Protein AF-A0A3D4V6W6-F1 (afdb_monomer_lite)

Secondary structure (DSSP, 8-state):
-----------HHHHHHHHHHHGGGSSS---HHHHHHHHHHHHHSS--HHHHHHHIIIIIHHHHGGGGGS---S--S--HHHHHHHHHHHHHT--HHHHHHHHHHHHHHHHHHTHHHHHHHHHHHHHHHHHT-

Sequence (133 aa):
MDPRTPPLAIGQERVAVWHVLSEMYLDTEHDDHALGWMARELARSPYSVAELREIDLWEVAPVLWLNWYAVAGAWSGFDPDWLEAACRRRVERRSLGRRLAAFFGWRWFVQRANAEYWARLTPMIVALRGLER

InterPro domains:
  IPR055507 Domain of unknown function DUF7079 [PF23296] (13-122)

pLDDT: mean 84.25, std 15.51, range [37.81, 97.88]

Radius of gyration: 15.2 Å; chains: 1; bounding box: 36×39×39 Å

Foldseek 3Di:
DDDDDDQPPCDPLLLLLLQLLLVLLAPDDDDPVSLLVSLVSPLPRPDDLVVSLVLSLQQRCVQRVCSNVDPDPPDPGDDSVVSVVRSSVSSVPDDPVVCVVCPPVSSVVSCVSCVVSSVSSVVSSVVVNVVVD

Structure (mmCIF, N/CA/C/O backbone):
data_AF-A0A3D4V6W6-F1
#
_entry.id   AF-A0A3D4V6W6-F1
#
loop_
_atom_site.group_PDB
_atom_site.id
_atom_site.type_symbol
_atom_site.label_atom_id
_atom_site.label_alt_id
_atom_site.label_comp_id
_atom_site.label_asym_id
_atom_site.label_entity_id
_atom_site.label_seq_id
_atom_site.pdbx_PDB_ins_code
_atom_site.Cartn_x
_atom_site.Cartn_y
_atom_site.Cartn_z
_atom_site.occupancy
_atom_site.B_iso_or_equiv
_atom_site.auth_seq_id
_atom_site.auth_comp_id
_atom_site.auth_asym_id
_atom_site.auth_atom_id
_atom_site.pdbx_PDB_model_num
ATOM 1 N N . MET A 1 1 ? 1.473 -22.786 20.020 1.00 37.81 1 MET A N 1
ATOM 2 C CA . MET A 1 1 ? 0.817 -22.649 18.704 1.00 37.81 1 MET A CA 1
ATOM 3 C C . MET A 1 1 ? -0.662 -22.458 19.013 1.00 37.81 1 MET A C 1
ATOM 5 O O . MET A 1 1 ? -1.247 -23.382 19.554 1.00 37.81 1 MET A O 1
ATOM 9 N N . ASP A 1 2 ? -1.210 -21.250 18.872 1.00 40.19 2 ASP A N 1
ATOM 10 C CA . ASP A 1 2 ? -2.611 -20.957 19.230 1.00 40.19 2 ASP A CA 1
ATOM 11 C C . ASP A 1 2 ? -3.523 -21.231 18.015 1.00 40.19 2 ASP A C 1
ATOM 13 O O . ASP A 1 2 ? -3.267 -20.651 16.957 1.00 40.19 2 ASP A O 1
ATOM 17 N N . PRO A 1 3 ? -4.523 -22.132 18.107 1.00 51.78 3 PRO A N 1
ATOM 18 C CA . PRO A 1 3 ? -5.291 -22.593 16.955 1.00 51.78 3 PRO A CA 1
ATOM 19 C C . PRO A 1 3 ? -6.587 -21.811 16.663 1.00 51.78 3 PRO A C 1
ATOM 21 O O . PRO A 1 3 ? -7.427 -22.341 15.939 1.00 51.78 3 PRO A O 1
ATOM 24 N N . ARG A 1 4 ? -6.836 -20.608 17.212 1.00 43.66 4 ARG A N 1
ATOM 25 C CA . ARG A 1 4 ? -8.186 -19.995 17.106 1.00 43.66 4 ARG A CA 1
ATOM 26 C C . ARG A 1 4 ? -8.288 -18.514 16.735 1.00 43.66 4 ARG A C 1
ATOM 28 O O . ARG A 1 4 ? -9.296 -17.886 17.049 1.00 43.66 4 ARG A O 1
ATOM 35 N N . THR A 1 5 ? -7.355 -17.978 15.957 1.00 43.41 5 THR A N 1
ATOM 36 C CA . THR A 1 5 ? -7.686 -16.798 15.141 1.00 43.41 5 THR A CA 1
ATOM 37 C C . THR A 1 5 ? -8.213 -17.310 13.801 1.00 43.41 5 THR A C 1
ATOM 39 O O . THR A 1 5 ? -7.405 -17.834 13.029 1.00 43.41 5 THR A O 1
ATOM 42 N N . PRO A 1 6 ? -9.527 -17.237 13.498 1.00 41.28 6 PRO A N 1
ATOM 43 C CA . PRO A 1 6 ? -9.975 -17.488 12.132 1.00 41.28 6 PRO A CA 1
ATOM 44 C C . PRO A 1 6 ? -9.173 -16.564 11.204 1.00 41.28 6 PRO A C 1
ATOM 46 O O . PRO A 1 6 ? -8.877 -15.434 11.616 1.00 41.28 6 PRO A O 1
ATOM 49 N N . PRO A 1 7 ? -8.771 -17.008 9.997 1.00 51.00 7 PRO A N 1
ATOM 50 C CA . PRO A 1 7 ? -8.182 -16.087 9.038 1.00 51.00 7 PRO A CA 1
ATOM 51 C C . PRO A 1 7 ? -9.131 -14.896 8.946 1.00 51.00 7 PRO A C 1
ATOM 53 O O . PRO A 1 7 ? -10.331 -15.090 8.741 1.00 51.00 7 PRO A O 1
ATOM 56 N N . LEU A 1 8 ? -8.616 -13.691 9.225 1.00 55.16 8 LEU A N 1
ATOM 57 C CA . LEU A 1 8 ? -9.382 -12.454 9.089 1.00 55.16 8 LEU A CA 1
ATOM 58 C C . LEU A 1 8 ? -10.089 -12.554 7.743 1.00 55.16 8 LEU A C 1
ATOM 60 O O . LEU A 1 8 ? -9.402 -12.698 6.733 1.00 55.16 8 LEU A O 1
ATOM 64 N N . ALA A 1 9 ? -11.423 -12.586 7.735 1.00 61.62 9 ALA A N 1
ATOM 65 C CA . ALA A 1 9 ? -12.168 -12.667 6.492 1.00 61.62 9 ALA A CA 1
ATOM 66 C C . ALA A 1 9 ? -11.770 -11.441 5.663 1.00 61.62 9 ALA A C 1
ATOM 68 O O . ALA A 1 9 ? -12.148 -10.313 5.976 1.00 61.62 9 ALA A O 1
ATOM 69 N N . ILE A 1 10 ? -10.897 -11.650 4.679 1.00 76.56 10 ILE A N 1
ATOM 70 C CA . ILE A 1 10 ? -10.427 -10.596 3.788 1.00 76.56 10 ILE A CA 1
ATOM 71 C C . ILE A 1 10 ? -11.591 -10.307 2.848 1.00 76.56 10 ILE A C 1
ATOM 73 O O . ILE A 1 10 ? -11.869 -11.101 1.945 1.00 76.56 10 ILE A O 1
ATOM 77 N N . GLY A 1 11 ? -12.284 -9.202 3.116 1.00 86.12 11 GLY A N 1
ATOM 78 C CA . GLY A 1 11 ? -13.328 -8.666 2.251 1.00 86.12 11 GLY A CA 1
ATOM 79 C C . GLY A 1 11 ? -12.760 -8.105 0.947 1.00 86.12 11 GLY A C 1
ATOM 80 O O . GLY A 1 11 ? -11.558 -7.846 0.832 1.00 86.12 11 GLY A O 1
ATOM 81 N N . GLN A 1 12 ? -13.639 -7.899 -0.030 1.00 89.69 12 GLN A N 1
ATOM 82 C CA . GLN A 1 12 ? -13.291 -7.332 -1.338 1.00 89.69 12 GLN A CA 1
ATOM 83 C C . GLN A 1 12 ? -12.716 -5.911 -1.210 1.00 89.69 12 GLN A C 1
ATOM 85 O O . GLN A 1 12 ? -11.845 -5.514 -1.977 1.00 89.69 12 GLN A O 1
ATOM 90 N N . GLU A 1 13 ? -13.110 -5.173 -0.172 1.00 92.50 13 GLU A N 1
ATOM 91 C CA . GLU A 1 13 ? -12.596 -3.842 0.148 1.00 92.50 13 GLU A CA 1
ATOM 92 C C . GLU A 1 13 ? -11.101 -3.874 0.484 1.00 92.50 13 GLU A C 1
ATOM 94 O O . GLU A 1 13 ? -10.361 -2.944 0.166 1.00 92.50 13 GLU A O 1
ATOM 99 N N . ARG A 1 14 ? -10.631 -4.953 1.123 1.00 94.81 14 ARG A N 1
ATOM 100 C CA . ARG A 1 14 ? -9.216 -5.126 1.467 1.00 94.81 14 ARG A CA 1
ATOM 101 C C . ARG A 1 14 ? -8.378 -5.429 0.232 1.00 94.81 14 ARG A C 1
ATOM 103 O O . ARG A 1 14 ? -7.291 -4.877 0.102 1.00 94.81 14 ARG A O 1
ATOM 110 N N . VAL A 1 15 ? -8.908 -6.266 -0.661 1.00 95.00 15 VAL A N 1
ATOM 111 C CA . VAL A 1 15 ? -8.281 -6.599 -1.947 1.00 95.00 15 VAL A CA 1
ATOM 112 C C . VAL A 1 15 ? -8.157 -5.347 -2.814 1.00 95.00 15 VAL A C 1
ATOM 114 O O . VAL A 1 15 ? -7.063 -5.035 -3.275 1.00 95.00 15 VAL A O 1
ATOM 117 N N . ALA A 1 16 ? -9.230 -4.559 -2.937 1.00 95.38 16 ALA A N 1
ATOM 118 C CA . ALA A 1 16 ? -9.208 -3.291 -3.665 1.00 95.38 16 ALA A CA 1
ATOM 119 C C . ALA A 1 16 ? -8.129 -2.332 -3.132 1.00 95.38 16 ALA A C 1
ATOM 121 O O . ALA A 1 16 ? -7.376 -1.746 -3.908 1.00 95.38 16 ALA A O 1
ATOM 122 N N . VAL A 1 17 ? -7.988 -2.222 -1.806 1.00 97.62 17 VAL A N 1
ATOM 123 C CA . VAL A 1 17 ? -6.928 -1.407 -1.195 1.00 97.62 17 VAL A CA 1
ATOM 124 C C . VAL A 1 17 ? -5.531 -1.937 -1.518 1.00 97.62 17 VAL A C 1
ATOM 126 O O . VAL A 1 17 ? -4.639 -1.131 -1.766 1.00 97.62 17 VAL A O 1
ATOM 129 N N . TRP A 1 18 ? -5.315 -3.255 -1.549 1.00 97.38 18 TRP A N 1
ATOM 130 C CA . TRP A 1 18 ? -4.019 -3.808 -1.956 1.00 97.38 18 TRP A CA 1
ATOM 131 C C . TRP A 1 18 ? -3.659 -3.438 -3.391 1.00 97.38 18 TRP A C 1
ATOM 133 O O . TRP A 1 18 ? -2.525 -3.027 -3.620 1.00 97.38 18 TRP A O 1
ATOM 143 N N . HIS A 1 19 ? -4.610 -3.518 -4.327 1.00 95.69 19 HIS A N 1
ATOM 144 C CA . HIS A 1 19 ? -4.376 -3.095 -5.709 1.00 95.69 19 HIS A CA 1
ATOM 145 C C . HIS A 1 19 ? -3.997 -1.620 -5.785 1.00 95.69 19 HIS A C 1
ATOM 147 O O . HIS A 1 19 ? -2.950 -1.288 -6.330 1.00 95.69 19 HIS A O 1
ATOM 153 N N . VAL A 1 20 ? -4.782 -0.740 -5.166 1.00 96.44 20 VAL A N 1
ATOM 154 C CA . VAL A 1 20 ? -4.530 0.706 -5.243 1.00 96.44 20 VAL A CA 1
ATOM 155 C C . VAL A 1 20 ? -3.199 1.088 -4.593 1.00 96.44 20 VAL A C 1
ATOM 157 O O . VAL A 1 20 ? -2.475 1.923 -5.120 1.00 96.44 20 VAL A O 1
ATOM 160 N N . LEU A 1 21 ? -2.843 0.476 -3.461 1.00 97.06 21 LEU A N 1
ATOM 161 C CA . LEU A 1 21 ? -1.551 0.728 -2.814 1.00 97.06 21 LEU A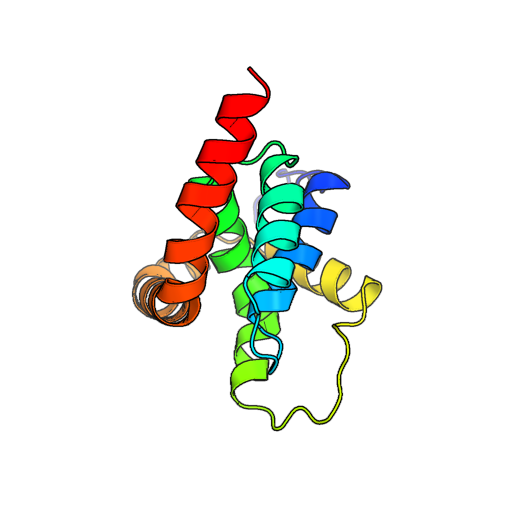 CA 1
ATOM 162 C C . LEU A 1 21 ? -0.375 0.129 -3.592 1.00 97.06 21 LEU A C 1
ATOM 164 O O . LEU A 1 21 ? 0.737 0.637 -3.476 1.00 97.06 21 LEU A O 1
ATOM 168 N N . SER A 1 22 ? -0.592 -0.929 -4.380 1.00 95.12 22 SER A N 1
ATOM 169 C CA . SER A 1 22 ? 0.474 -1.539 -5.180 1.00 95.12 22 SER A CA 1
ATOM 170 C C . SER A 1 22 ? 1.037 -0.590 -6.235 1.00 95.12 22 SER A C 1
ATOM 172 O O . SER A 1 22 ? 2.230 -0.647 -6.513 1.00 95.12 22 SER A O 1
ATOM 174 N N . GLU A 1 23 ? 0.230 0.353 -6.721 1.00 93.00 23 GLU A N 1
ATOM 175 C CA . GLU A 1 23 ? 0.647 1.385 -7.675 1.00 93.00 23 GLU A CA 1
ATOM 176 C C . GLU A 1 23 ? 1.849 2.197 -7.167 1.00 93.00 23 GLU A C 1
ATOM 178 O O . GLU A 1 23 ? 2.768 2.490 -7.924 1.00 93.00 23 GLU A O 1
ATOM 183 N N . MET A 1 24 ? 1.948 2.440 -5.853 1.00 92.75 24 MET A N 1
ATOM 184 C CA . MET A 1 24 ? 3.084 3.150 -5.233 1.00 92.75 24 MET A CA 1
ATOM 185 C C . MET A 1 24 ? 4.437 2.432 -5.408 1.00 92.75 24 MET A C 1
ATOM 187 O O . MET A 1 24 ? 5.492 3.001 -5.115 1.00 92.75 24 MET A O 1
ATOM 191 N N . TYR A 1 25 ? 4.415 1.174 -5.849 1.00 91.38 25 TYR A N 1
ATOM 192 C CA . TYR A 1 25 ? 5.583 0.324 -6.048 1.00 91.38 25 TYR A CA 1
ATOM 193 C C . TYR A 1 25 ? 5.921 0.082 -7.516 1.00 91.38 25 TYR A C 1
ATOM 195 O O . TYR A 1 25 ? 6.917 -0.591 -7.785 1.00 91.38 25 TYR A O 1
ATOM 203 N N . LEU A 1 26 ? 5.126 0.595 -8.456 1.00 86.19 26 LEU A N 1
ATOM 204 C CA . LEU A 1 26 ? 5.466 0.576 -9.875 1.00 86.19 26 LEU A CA 1
ATOM 205 C C . LEU A 1 26 ? 6.534 1.634 -10.175 1.00 86.19 26 LEU A C 1
ATOM 207 O O . LEU A 1 26 ? 6.565 2.696 -9.554 1.00 86.19 26 LEU A O 1
ATOM 211 N N . ASP A 1 27 ? 7.406 1.345 -11.142 1.00 70.75 27 ASP A N 1
ATOM 212 C CA . ASP A 1 27 ? 8.410 2.293 -11.652 1.00 70.75 27 ASP A CA 1
ATOM 213 C C . ASP A 1 27 ? 7.755 3.282 -12.635 1.00 70.75 27 ASP A C 1
ATOM 215 O O . ASP A 1 27 ? 8.106 3.381 -13.809 1.00 70.75 27 ASP A O 1
ATOM 219 N N . THR A 1 28 ? 6.697 3.944 -12.165 1.00 73.50 28 THR A N 1
ATOM 220 C CA . THR A 1 28 ? 5.893 4.899 -12.928 1.00 73.50 28 THR A CA 1
ATOM 221 C C . THR A 1 28 ? 5.672 6.154 -12.100 1.00 73.50 28 THR A C 1
ATOM 223 O O . THR A 1 28 ? 5.183 6.098 -10.967 1.00 73.50 28 THR A O 1
ATOM 226 N N . GLU A 1 29 ? 6.012 7.307 -12.671 1.00 76.81 29 GLU A N 1
ATOM 227 C CA . GLU A 1 29 ? 5.692 8.594 -12.064 1.00 76.81 29 GLU A CA 1
ATOM 228 C C . GLU A 1 29 ? 4.173 8.812 -12.101 1.00 76.81 29 GLU A C 1
ATOM 230 O O . GLU A 1 29 ? 3.547 8.742 -13.159 1.00 76.81 29 GLU A O 1
ATOM 235 N N . HIS A 1 30 ? 3.576 9.053 -10.933 1.00 82.69 30 HIS A N 1
ATOM 236 C CA . HIS A 1 30 ? 2.145 9.314 -10.817 1.00 82.69 30 HIS A CA 1
ATOM 237 C C . HIS A 1 30 ? 1.877 10.813 -10.932 1.00 82.69 30 HIS A C 1
ATOM 239 O O . HIS A 1 30 ? 2.296 11.607 -10.082 1.00 82.69 30 HIS A O 1
ATOM 245 N N . ASP A 1 31 ? 1.124 11.192 -11.961 1.00 87.12 31 ASP A N 1
ATOM 246 C CA . ASP A 1 31 ? 0.593 12.542 -12.090 1.00 87.12 31 ASP A CA 1
ATOM 247 C C . ASP A 1 31 ? -0.561 12.804 -11.096 1.00 87.12 31 ASP A C 1
ATOM 249 O O . ASP A 1 31 ? -1.013 11.931 -10.343 1.00 87.12 31 ASP A O 1
ATOM 253 N N . ASP A 1 32 ? -1.051 14.046 -11.073 1.00 89.19 32 ASP A N 1
ATOM 254 C CA . ASP A 1 32 ? -2.167 14.443 -10.205 1.00 89.19 32 ASP A CA 1
ATOM 255 C C . ASP A 1 32 ? -3.461 13.667 -10.503 1.00 89.19 32 ASP A C 1
ATOM 257 O O . ASP A 1 32 ? -4.279 13.451 -9.603 1.00 89.19 32 ASP A O 1
ATOM 261 N N . HIS A 1 33 ? -3.658 13.222 -11.748 1.00 88.88 33 HIS A N 1
ATOM 262 C CA . HIS A 1 33 ? -4.837 12.456 -12.134 1.00 88.88 33 HIS A CA 1
ATOM 263 C C . HIS A 1 33 ? -4.795 11.042 -11.540 1.00 88.88 33 HIS A C 1
ATOM 265 O O . HIS A 1 33 ? -5.782 10.596 -10.943 1.00 88.88 33 HIS A O 1
ATOM 271 N N . ALA A 1 34 ? -3.652 10.363 -11.639 1.00 91.31 34 ALA A N 1
ATOM 272 C CA . ALA A 1 34 ? -3.435 9.047 -11.056 1.00 91.31 34 ALA A CA 1
ATOM 273 C C . ALA A 1 34 ? -3.602 9.090 -9.530 1.00 91.31 34 ALA A C 1
ATOM 275 O O . ALA A 1 34 ? -4.372 8.310 -8.966 1.00 91.31 34 ALA A O 1
ATOM 276 N N . LEU A 1 35 ? -3.005 10.080 -8.861 1.00 94.81 35 LEU A N 1
ATOM 277 C CA . LEU A 1 35 ? -3.173 10.269 -7.416 1.00 94.81 35 LEU A CA 1
ATOM 278 C C . LEU A 1 35 ? -4.615 10.601 -7.023 1.00 94.81 35 LEU A C 1
ATOM 280 O O . LEU A 1 35 ? -5.096 10.135 -5.989 1.00 94.81 35 LEU A O 1
ATOM 284 N N . GLY A 1 36 ? -5.337 11.360 -7.850 1.00 96.31 36 GLY A N 1
ATOM 285 C CA . GLY A 1 36 ? -6.760 11.633 -7.656 1.00 96.31 36 GLY A CA 1
ATOM 286 C C . GLY A 1 36 ? -7.640 10.393 -7.800 1.00 96.31 36 GLY A C 1
ATOM 287 O O . GLY A 1 36 ? -8.627 10.244 -7.077 1.00 96.31 36 GLY A O 1
ATOM 288 N N . TRP A 1 37 ? -7.305 9.476 -8.706 1.00 95.25 37 TRP A N 1
ATOM 289 C CA . TRP A 1 37 ? -7.952 8.167 -8.774 1.00 95.25 37 TRP A CA 1
ATOM 290 C C . TRP A 1 37 ? -7.634 7.319 -7.536 1.00 95.25 37 TRP A C 1
ATOM 292 O O . TRP A 1 37 ? -8.569 6.893 -6.858 1.00 95.25 37 TRP A O 1
ATOM 302 N N . MET A 1 38 ? -6.357 7.180 -7.165 1.00 97.00 38 MET A N 1
ATOM 303 C CA . MET A 1 38 ? -5.949 6.426 -5.973 1.00 97.00 38 MET A CA 1
ATOM 304 C C . MET A 1 38 ? -6.653 6.941 -4.713 1.00 97.00 38 MET A C 1
ATOM 306 O O . MET A 1 38 ? -7.229 6.166 -3.953 1.00 97.00 38 MET A O 1
ATOM 310 N N . ALA A 1 39 ? -6.670 8.261 -4.501 1.00 97.62 39 ALA A N 1
ATOM 311 C CA . ALA A 1 39 ? -7.321 8.872 -3.347 1.00 97.62 39 ALA A CA 1
ATOM 312 C C . ALA A 1 39 ? -8.828 8.577 -3.295 1.00 97.62 39 ALA A C 1
ATOM 314 O O . ALA A 1 39 ? -9.353 8.345 -2.207 1.00 97.62 39 ALA A O 1
ATOM 315 N N . ARG A 1 40 ? -9.519 8.546 -4.445 1.00 96.81 40 ARG A N 1
ATOM 316 C CA . ARG A 1 40 ? -10.944 8.180 -4.528 1.00 96.81 40 ARG A CA 1
ATOM 317 C C . ARG A 1 40 ? -11.187 6.727 -4.154 1.00 96.81 40 ARG A C 1
ATOM 319 O O . ARG A 1 40 ? -12.065 6.466 -3.335 1.00 96.81 40 ARG A O 1
ATOM 326 N N . GLU A 1 41 ? -10.409 5.797 -4.696 1.00 96.44 41 GLU A N 1
ATOM 327 C CA . GLU A 1 41 ? -10.578 4.379 -4.360 1.00 96.44 41 GLU A CA 1
ATOM 328 C C . GLU A 1 41 ? -10.251 4.104 -2.885 1.00 96.44 41 GLU A C 1
ATOM 330 O O . GLU A 1 41 ? -11.005 3.424 -2.186 1.00 96.44 41 GLU A O 1
ATOM 335 N N . LEU A 1 42 ? -9.187 4.719 -2.358 1.00 97.12 42 LEU A N 1
ATOM 336 C CA . LEU A 1 42 ? -8.844 4.623 -0.939 1.00 97.12 42 LEU A CA 1
ATOM 337 C C . LEU A 1 42 ? -9.915 5.257 -0.041 1.00 97.12 42 LEU A C 1
ATOM 339 O O . LEU A 1 42 ? -10.228 4.702 1.015 1.00 97.12 42 LEU A O 1
ATOM 343 N N . ALA A 1 43 ? -10.506 6.385 -0.448 1.00 96.88 43 ALA A N 1
ATOM 344 C CA . ALA A 1 43 ? -11.548 7.072 0.311 1.00 96.88 43 ALA A CA 1
ATOM 345 C C . ALA A 1 43 ? -12.821 6.230 0.474 1.00 96.88 43 ALA A C 1
ATOM 347 O O . ALA A 1 43 ? -13.374 6.231 1.576 1.00 96.88 43 ALA A O 1
ATOM 348 N N . ARG A 1 44 ? -13.216 5.471 -0.560 1.00 94.69 44 ARG A N 1
ATOM 349 C CA . ARG A 1 44 ? -14.378 4.558 -0.543 1.00 94.69 44 ARG A CA 1
ATOM 350 C C . ARG A 1 44 ? -14.212 3.362 0.388 1.00 94.69 44 ARG A C 1
ATOM 352 O O . ARG A 1 44 ? -15.202 2.766 0.804 1.00 94.69 44 ARG A O 1
ATOM 359 N N . SER A 1 45 ? -12.974 2.984 0.698 1.00 94.19 45 SER A N 1
ATOM 360 C CA . SER A 1 45 ? -12.715 1.881 1.620 1.00 94.19 45 SER A CA 1
ATOM 361 C C . SER A 1 45 ? -13.158 2.233 3.053 1.00 94.19 45 SER A C 1
ATOM 363 O O . SER A 1 45 ? -13.080 3.400 3.453 1.00 94.19 45 SER A O 1
ATOM 365 N N . PRO A 1 46 ? -13.546 1.240 3.876 1.00 94.19 46 PRO A N 1
ATOM 366 C CA . PRO A 1 46 ? -13.952 1.473 5.263 1.00 94.19 46 PRO A CA 1
ATOM 367 C C . PRO A 1 46 ? -12.773 1.805 6.197 1.00 94.19 46 PRO A C 1
ATOM 369 O O . PRO A 1 46 ? -12.977 2.036 7.386 1.00 94.19 46 PRO A O 1
ATOM 372 N N . TYR A 1 47 ? -11.535 1.812 5.692 1.00 95.38 47 TYR A N 1
ATOM 373 C CA . TYR A 1 47 ? -10.331 1.963 6.503 1.00 95.38 47 TYR A CA 1
ATOM 374 C C . TYR A 1 47 ? -9.961 3.430 6.716 1.00 95.38 47 TYR A C 1
ATOM 376 O O . TYR A 1 47 ? -9.872 4.228 5.779 1.00 95.38 47 TYR A O 1
ATOM 384 N N . SER A 1 48 ? -9.656 3.801 7.953 1.00 95.50 48 SER A N 1
ATOM 385 C CA . SER A 1 48 ? -9.035 5.087 8.268 1.00 95.50 48 SER A CA 1
ATOM 386 C C . SER A 1 48 ? -7.693 5.255 7.541 1.00 95.50 48 SER A C 1
ATOM 388 O O . SER A 1 48 ? -7.038 4.283 7.174 1.00 95.50 48 SER A O 1
ATOM 390 N N . VAL A 1 49 ? -7.226 6.497 7.366 1.00 96.81 49 VAL A N 1
ATOM 391 C CA . VAL A 1 49 ? -5.902 6.754 6.757 1.00 96.81 49 VAL A CA 1
ATOM 392 C C . VAL A 1 49 ? -4.781 6.051 7.536 1.00 96.81 49 VAL A C 1
ATOM 394 O O . VAL A 1 49 ? -3.821 5.566 6.943 1.00 96.81 49 VAL A O 1
ATOM 397 N N . ALA A 1 50 ? -4.912 5.954 8.862 1.00 95.12 50 ALA A N 1
ATOM 398 C CA . ALA A 1 50 ? -3.967 5.220 9.697 1.00 95.12 50 ALA A CA 1
ATOM 399 C C . ALA A 1 50 ? -3.972 3.714 9.383 1.00 95.12 50 ALA A C 1
ATOM 401 O O . ALA A 1 50 ? -2.907 3.116 9.258 1.00 95.12 50 ALA A O 1
ATOM 402 N N . GLU A 1 51 ? -5.148 3.110 9.199 1.00 95.62 51 GLU A N 1
ATOM 403 C CA . GLU A 1 51 ? -5.264 1.704 8.800 1.00 95.62 51 GLU A CA 1
ATOM 404 C C . GLU A 1 51 ? -4.742 1.462 7.385 1.00 95.62 51 GLU A C 1
ATOM 406 O O . GLU A 1 51 ? -4.040 0.480 7.180 1.00 95.62 51 GLU A O 1
ATOM 411 N N . LEU A 1 52 ? -5.000 2.365 6.434 1.00 97.38 52 LEU A N 1
ATOM 412 C CA . LEU A 1 52 ? -4.448 2.277 5.078 1.00 97.38 52 LEU A CA 1
ATOM 413 C C . LEU A 1 52 ? -2.911 2.263 5.091 1.00 97.38 52 LEU A C 1
ATOM 415 O O . LEU A 1 52 ? -2.297 1.439 4.418 1.00 97.38 52 LEU A O 1
ATOM 419 N N . ARG A 1 53 ? -2.286 3.101 5.926 1.00 95.88 53 ARG A N 1
ATOM 420 C CA . ARG A 1 53 ? -0.828 3.087 6.135 1.00 95.88 53 ARG A CA 1
ATOM 421 C C . ARG A 1 53 ? -0.334 1.793 6.786 1.00 95.88 53 ARG A C 1
ATOM 423 O O . ARG A 1 53 ? 0.744 1.317 6.453 1.00 95.88 53 ARG A O 1
ATOM 430 N N . GLU A 1 54 ? -1.094 1.203 7.708 1.00 93.31 54 GLU A N 1
ATOM 431 C CA . GLU A 1 54 ? -0.740 -0.101 8.288 1.00 93.31 54 GLU A CA 1
ATOM 432 C C . GLU A 1 54 ? -0.922 -1.255 7.287 1.00 93.31 54 GLU A C 1
ATOM 434 O O . GLU A 1 54 ? -0.162 -2.225 7.336 1.00 93.31 54 GLU A O 1
ATOM 439 N N . ILE A 1 55 ? -1.896 -1.160 6.378 1.00 94.62 55 ILE A N 1
ATOM 440 C CA . ILE A 1 55 ? -2.077 -2.107 5.270 1.00 94.62 55 ILE A CA 1
ATOM 441 C C . ILE A 1 55 ? -0.873 -2.040 4.337 1.00 94.62 55 ILE A C 1
ATOM 443 O O . ILE A 1 55 ? -0.244 -3.069 4.090 1.00 94.62 55 ILE A O 1
ATOM 447 N N . ASP A 1 56 ? -0.512 -0.836 3.896 1.00 96.00 56 ASP A N 1
ATOM 448 C CA . ASP A 1 56 ? 0.685 -0.590 3.093 1.00 96.00 56 ASP A CA 1
ATOM 449 C C . ASP A 1 56 ? 1.919 -1.208 3.763 1.00 96.00 56 ASP A C 1
ATOM 451 O O . ASP A 1 56 ? 2.536 -2.140 3.247 1.00 96.00 56 ASP A O 1
ATOM 455 N N . LEU A 1 57 ? 2.189 -0.799 5.004 1.00 93.12 57 LEU A N 1
ATOM 456 C CA . LEU A 1 57 ? 3.377 -1.186 5.757 1.00 93.12 57 LEU A CA 1
ATOM 457 C C . LEU A 1 57 ? 3.551 -2.700 5.944 1.00 93.12 57 LEU A C 1
ATOM 459 O O . LEU A 1 57 ? 4.682 -3.198 5.926 1.00 93.12 57 LEU A O 1
ATOM 463 N N . TRP A 1 58 ? 2.468 -3.438 6.193 1.00 91.44 58 TRP A N 1
ATOM 464 C CA . TRP A 1 58 ? 2.561 -4.838 6.624 1.00 91.44 58 TRP A CA 1
ATOM 465 C C . TRP A 1 58 ? 2.094 -5.855 5.592 1.00 91.44 58 TRP A C 1
ATOM 467 O O . TRP A 1 58 ? 2.419 -7.037 5.733 1.00 91.44 58 TRP A O 1
ATOM 477 N N . GLU A 1 59 ? 1.346 -5.429 4.582 1.00 93.31 59 GLU A N 1
ATOM 478 C CA . GLU A 1 59 ? 0.676 -6.341 3.654 1.00 93.31 59 GLU A CA 1
ATOM 479 C C . GLU A 1 59 ? 1.156 -6.130 2.223 1.00 93.31 59 GLU A C 1
ATOM 481 O O . GLU A 1 59 ? 1.424 -7.122 1.548 1.00 93.31 59 GLU A O 1
ATOM 486 N N . VAL A 1 60 ? 1.349 -4.878 1.801 1.00 95.44 60 VAL A N 1
ATOM 487 C CA . VAL A 1 60 ? 1.737 -4.524 0.425 1.00 95.44 60 VAL A CA 1
ATOM 488 C C . VAL A 1 60 ? 3.248 -4.314 0.314 1.00 95.44 60 VAL A C 1
ATOM 490 O O . VAL A 1 60 ? 3.924 -5.048 -0.408 1.00 95.44 60 VAL A O 1
ATOM 493 N N . ALA A 1 61 ? 3.819 -3.413 1.118 1.00 93.50 61 ALA A N 1
ATOM 494 C CA . ALA A 1 61 ? 5.243 -3.085 1.108 1.00 93.50 61 ALA A CA 1
ATOM 495 C C . ALA A 1 61 ? 6.157 -4.316 1.197 1.00 93.50 61 ALA A C 1
ATOM 497 O O . ALA A 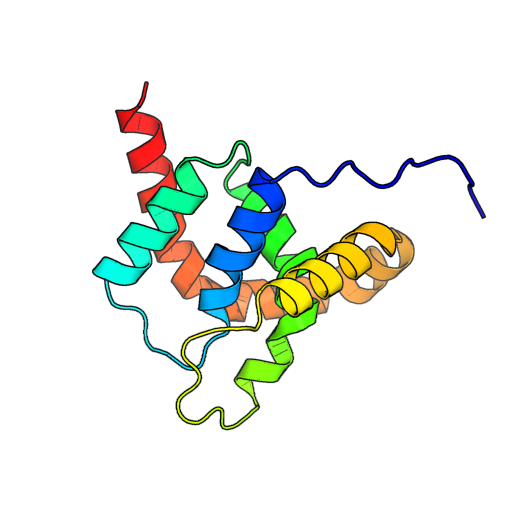1 61 ? 7.081 -4.434 0.393 1.00 93.50 61 ALA A O 1
ATOM 498 N N . PRO A 1 62 ? 5.923 -5.299 2.093 1.00 91.62 62 PRO A N 1
ATOM 499 C CA . PRO A 1 62 ? 6.804 -6.459 2.185 1.00 91.62 62 PRO A CA 1
ATOM 500 C C . PRO A 1 62 ? 6.732 -7.373 0.955 1.00 91.62 62 PRO A C 1
ATOM 502 O O . PRO A 1 62 ? 7.589 -8.244 0.800 1.00 91.62 62 PRO A O 1
ATOM 505 N N . VAL A 1 63 ? 5.684 -7.260 0.137 1.00 92.38 63 VAL A N 1
ATOM 506 C CA . VAL A 1 63 ? 5.532 -8.001 -1.121 1.00 92.38 63 VAL A CA 1
ATOM 507 C C . VAL A 1 63 ? 6.267 -7.284 -2.254 1.00 92.38 63 VAL A C 1
ATOM 509 O O . VAL A 1 63 ? 6.905 -7.960 -3.055 1.00 92.38 63 VAL A O 1
ATOM 512 N N . LEU A 1 64 ? 6.233 -5.948 -2.280 1.00 92.44 64 LEU A N 1
ATOM 513 C CA . LEU A 1 64 ? 6.592 -5.162 -3.465 1.00 92.44 64 LEU A CA 1
ATOM 514 C C . LEU A 1 64 ? 7.843 -4.284 -3.332 1.00 92.44 64 LEU A C 1
ATOM 516 O O . LEU A 1 64 ? 8.337 -3.808 -4.344 1.00 92.44 64 LEU A O 1
ATOM 520 N N . TRP A 1 65 ? 8.415 -4.090 -2.138 1.00 87.75 65 TRP A N 1
ATOM 521 C CA . TRP A 1 65 ? 9.556 -3.172 -1.940 1.00 87.75 65 TRP A CA 1
ATOM 522 C C . TRP A 1 65 ? 10.796 -3.495 -2.790 1.00 87.75 65 TRP A C 1
ATOM 524 O O . TRP A 1 65 ? 11.580 -2.603 -3.096 1.00 87.75 65 TRP A O 1
ATOM 534 N N . LEU A 1 66 ? 10.989 -4.765 -3.167 1.00 83.06 66 LEU A N 1
ATOM 535 C CA . LEU A 1 66 ? 12.085 -5.168 -4.054 1.00 83.06 66 LEU A CA 1
ATOM 536 C C . LEU A 1 66 ? 11.907 -4.636 -5.479 1.00 83.06 66 LEU A C 1
ATOM 538 O O . LEU A 1 66 ? 12.899 -4.511 -6.193 1.00 83.06 66 LEU A O 1
ATOM 542 N N . ASN A 1 67 ? 10.677 -4.300 -5.879 1.00 81.25 67 ASN A N 1
ATOM 543 C CA . ASN A 1 67 ? 10.390 -3.766 -7.204 1.00 81.25 67 ASN A CA 1
ATOM 544 C C . ASN A 1 67 ? 11.073 -2.413 -7.439 1.00 81.25 67 ASN A C 1
ATOM 546 O O . ASN A 1 67 ? 11.503 -2.153 -8.551 1.00 81.25 67 ASN A O 1
ATOM 550 N N . TRP A 1 68 ? 11.303 -1.615 -6.389 1.00 75.50 68 TRP A N 1
ATOM 551 C CA . TRP A 1 68 ? 12.075 -0.366 -6.484 1.00 75.50 68 TRP A CA 1
ATOM 552 C C . TRP A 1 68 ? 13.521 -0.552 -6.963 1.00 75.50 68 TRP A C 1
ATOM 554 O O . TRP A 1 68 ? 14.159 0.409 -7.380 1.00 75.50 68 TRP A O 1
ATOM 564 N N . TYR A 1 69 ? 14.065 -1.767 -6.863 1.00 71.06 69 TYR A N 1
ATOM 565 C CA . TYR A 1 69 ? 15.440 -2.087 -7.253 1.00 71.06 69 TYR A CA 1
ATOM 566 C C . TYR A 1 69 ? 15.518 -2.950 -8.515 1.00 71.06 69 TYR A C 1
ATOM 568 O O . TYR A 1 69 ? 16.615 -3.238 -8.996 1.00 71.06 69 TYR A O 1
ATOM 576 N N . ALA A 1 70 ? 14.375 -3.391 -9.040 1.00 66.88 70 ALA A N 1
ATOM 577 C CA . ALA A 1 70 ? 14.305 -4.095 -10.305 1.00 66.88 70 ALA A CA 1
ATOM 578 C C . ALA A 1 70 ? 14.169 -3.064 -11.431 1.00 66.88 70 ALA A C 1
ATOM 580 O O . ALA A 1 70 ? 13.335 -2.170 -11.355 1.00 66.88 70 ALA A O 1
ATOM 581 N N . VAL A 1 71 ? 14.966 -3.197 -12.495 1.00 56.53 71 VAL A N 1
ATOM 582 C CA . VAL A 1 71 ? 14.747 -2.424 -13.726 1.00 56.53 71 VAL A CA 1
ATOM 583 C C . VAL A 1 71 ? 13.488 -2.984 -14.389 1.00 56.53 71 VAL A C 1
ATOM 585 O O . VAL A 1 71 ? 13.546 -3.979 -15.115 1.00 56.53 71 VAL A O 1
ATOM 588 N N . ALA A 1 72 ? 12.336 -2.402 -14.071 1.00 55.12 72 ALA A N 1
ATOM 589 C CA . ALA A 1 72 ? 11.041 -2.861 -14.545 1.00 55.12 72 ALA A CA 1
ATOM 590 C C . ALA A 1 72 ? 10.670 -2.124 -15.840 1.00 55.12 72 ALA A C 1
ATOM 592 O O . ALA A 1 72 ? 10.046 -1.071 -15.831 1.00 55.12 72 ALA A O 1
ATOM 593 N N . GLY A 1 73 ? 11.051 -2.682 -16.990 1.00 54.66 73 GLY A N 1
ATOM 594 C CA . GLY A 1 73 ? 10.582 -2.174 -18.282 1.00 54.66 73 GLY A CA 1
ATOM 595 C C . GLY A 1 73 ? 9.090 -2.459 -18.507 1.00 54.66 73 GLY A C 1
ATOM 596 O O . GLY A 1 73 ? 8.682 -3.608 -18.413 1.00 54.66 73 GLY A O 1
ATOM 597 N N . ALA A 1 74 ? 8.303 -1.432 -18.847 1.00 52.97 74 ALA A N 1
ATOM 598 C CA . ALA A 1 74 ? 6.942 -1.496 -19.413 1.00 52.97 74 ALA A CA 1
ATOM 599 C C . ALA A 1 74 ? 5.894 -2.387 -18.699 1.00 52.97 74 ALA A C 1
ATOM 601 O O . ALA A 1 74 ? 4.984 -2.900 -19.351 1.00 52.97 74 ALA A O 1
ATOM 602 N N . TRP A 1 75 ? 5.974 -2.569 -17.378 1.00 63.94 75 TRP A N 1
ATOM 603 C CA . TRP A 1 75 ? 4.888 -3.218 -16.634 1.00 63.94 75 TRP A CA 1
ATOM 604 C C . TRP A 1 75 ? 3.758 -2.213 -16.410 1.00 63.94 75 TRP A C 1
ATOM 606 O O . TRP A 1 75 ? 3.976 -1.156 -15.829 1.00 63.94 75 TRP A O 1
ATOM 616 N N . SER A 1 76 ? 2.546 -2.549 -16.848 1.00 68.00 76 SER A N 1
ATOM 617 C CA . SER A 1 76 ? 1.340 -1.741 -16.623 1.00 68.00 76 SER A CA 1
ATOM 618 C C . SER A 1 76 ? 0.640 -2.047 -15.291 1.00 68.00 76 SER A C 1
ATOM 620 O O . SER A 1 76 ? -0.495 -1.625 -15.100 1.00 68.00 76 SER A O 1
ATOM 622 N N . GLY A 1 77 ? 1.257 -2.855 -14.421 1.00 80.75 77 GLY A N 1
ATOM 623 C CA . GLY A 1 77 ? 0.691 -3.286 -13.142 1.00 80.75 77 GLY A CA 1
ATOM 624 C C . GLY A 1 77 ? 1.231 -4.636 -12.662 1.00 80.75 77 GLY A C 1
ATOM 625 O O . GLY A 1 77 ? 2.057 -5.268 -13.325 1.00 80.75 77 GLY A O 1
ATOM 626 N N . PHE A 1 78 ? 0.737 -5.086 -11.508 1.00 87.88 78 PHE A N 1
ATOM 627 C CA . PHE A 1 78 ? 0.988 -6.427 -10.970 1.00 87.88 78 PHE A CA 1
ATOM 628 C C . PHE A 1 78 ? -0.125 -7.398 -11.375 1.00 87.88 78 PHE A C 1
ATOM 630 O O . PHE A 1 78 ? -1.284 -7.001 -11.495 1.00 87.88 78 PHE A O 1
ATOM 637 N N . ASP A 1 79 ? 0.212 -8.682 -11.531 1.00 90.69 79 ASP A N 1
ATOM 638 C CA . ASP A 1 79 ? -0.798 -9.729 -11.703 1.00 90.69 79 ASP A CA 1
ATOM 639 C C . ASP A 1 79 ? -1.734 -9.753 -10.477 1.00 90.69 79 ASP A C 1
ATOM 641 O O . ASP A 1 79 ? -1.248 -9.869 -9.341 1.00 90.69 79 ASP A O 1
ATOM 645 N N . PRO A 1 80 ? -3.056 -9.590 -10.673 1.00 90.06 80 PRO A N 1
ATOM 646 C CA . PRO A 1 80 ? -3.959 -9.327 -9.568 1.00 90.06 80 PRO A CA 1
ATOM 647 C C . PRO A 1 80 ? -4.130 -10.535 -8.642 1.00 90.06 80 PRO A C 1
ATOM 649 O O . PRO A 1 80 ? -4.092 -10.376 -7.420 1.00 90.06 80 PRO A O 1
ATOM 652 N N . ASP A 1 81 ? -4.225 -11.737 -9.212 1.00 91.56 81 ASP A N 1
ATOM 653 C CA . ASP A 1 81 ? -4.373 -12.983 -8.458 1.00 91.56 81 ASP A CA 1
ATOM 654 C C . ASP A 1 81 ? -3.113 -13.273 -7.629 1.00 91.56 81 ASP A C 1
ATOM 656 O O . ASP A 1 81 ? -3.180 -13.669 -6.457 1.00 91.56 81 ASP A O 1
ATOM 660 N N . TRP A 1 82 ? -1.935 -13.032 -8.210 1.00 94.06 82 TRP A N 1
ATOM 661 C CA . TRP A 1 82 ? -0.659 -13.148 -7.517 1.00 94.06 82 TRP A CA 1
ATOM 662 C C . TRP A 1 82 ? -0.537 -12.149 -6.366 1.00 94.06 82 TRP A C 1
ATOM 664 O O . TRP A 1 82 ? -0.136 -12.550 -5.264 1.00 94.06 82 TRP A O 1
ATOM 674 N N . LEU A 1 83 ? -0.869 -10.874 -6.603 1.00 94.62 83 LEU A N 1
ATOM 675 C CA . LEU A 1 83 ? -0.782 -9.818 -5.594 1.00 94.62 83 LEU A CA 1
ATOM 676 C C . LEU A 1 83 ? -1.694 -10.150 -4.415 1.00 94.62 83 LEU A C 1
ATOM 678 O O . LEU A 1 83 ? -1.245 -10.158 -3.266 1.00 94.62 83 LEU A O 1
ATOM 682 N N . GLU A 1 84 ? -2.947 -10.503 -4.701 1.00 94.44 84 GLU A N 1
ATOM 683 C CA . GLU A 1 84 ? -3.917 -10.888 -3.686 1.00 94.44 84 GLU A CA 1
ATOM 684 C C . GLU A 1 84 ? -3.410 -12.082 -2.868 1.00 94.44 84 GLU A C 1
ATOM 686 O O . GLU A 1 84 ? -3.354 -12.023 -1.634 1.00 94.44 84 GLU A O 1
ATOM 691 N N . ALA A 1 85 ? -2.968 -13.156 -3.529 1.00 92.94 85 ALA A N 1
ATOM 692 C CA . ALA A 1 85 ? -2.434 -14.329 -2.848 1.00 92.94 85 ALA A CA 1
ATOM 693 C C . ALA A 1 85 ? -1.199 -13.989 -1.993 1.00 92.94 85 ALA A C 1
ATOM 695 O O . ALA A 1 85 ? -1.018 -14.532 -0.898 1.00 92.94 85 ALA A O 1
ATOM 696 N N . ALA A 1 86 ? -0.332 -13.088 -2.460 1.00 93.38 86 ALA A N 1
ATOM 697 C CA . ALA A 1 86 ? 0.846 -12.649 -1.724 1.00 93.38 86 ALA A CA 1
ATOM 698 C C . ALA A 1 86 ? 0.492 -11.829 -0.480 1.00 93.38 86 ALA A C 1
ATOM 700 O O . ALA A 1 86 ? 1.019 -12.121 0.602 1.00 93.38 86 ALA A O 1
ATOM 701 N N . CYS A 1 87 ? -0.423 -10.871 -0.600 1.00 93.94 87 CYS A N 1
ATOM 702 C CA . CYS A 1 87 ? -0.902 -10.064 0.516 1.00 93.94 87 CYS A CA 1
ATOM 703 C C . CYS A 1 87 ? -1.695 -10.906 1.530 1.00 93.94 87 CYS A C 1
ATOM 705 O O . CYS A 1 87 ? -1.455 -10.790 2.735 1.00 93.94 87 CYS A O 1
ATOM 707 N N .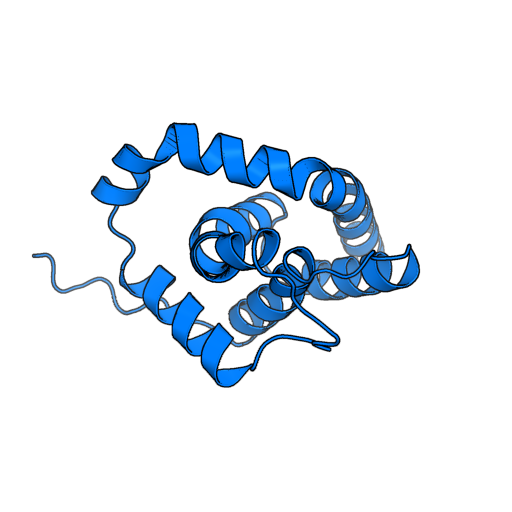 ARG A 1 88 ? -2.530 -11.858 1.085 1.00 92.56 88 ARG A N 1
ATOM 708 C CA . ARG A 1 88 ? -3.210 -12.829 1.971 1.00 92.56 88 ARG A CA 1
ATOM 709 C C . ARG A 1 88 ? -2.219 -13.602 2.834 1.00 92.56 88 ARG A C 1
ATOM 711 O O . ARG A 1 88 ? -2.356 -13.624 4.057 1.00 92.56 88 ARG A O 1
ATOM 718 N N . ARG A 1 89 ? -1.141 -14.125 2.235 1.00 90.12 89 ARG A N 1
ATOM 719 C CA . ARG A 1 89 ? -0.066 -14.798 2.988 1.00 90.12 89 ARG A CA 1
ATOM 720 C C . ARG A 1 89 ? 0.589 -13.881 4.023 1.00 90.12 89 ARG A C 1
ATOM 722 O O . ARG A 1 89 ? 1.046 -14.373 5.055 1.00 90.12 89 ARG A O 1
ATOM 729 N N . ARG A 1 90 ? 0.683 -12.567 3.774 1.00 88.56 90 ARG A N 1
ATOM 730 C CA . ARG A 1 90 ? 1.192 -11.602 4.767 1.00 88.56 90 ARG A CA 1
ATOM 731 C C . ARG A 1 90 ? 0.226 -11.438 5.936 1.00 88.56 90 ARG A C 1
ATOM 733 O O . ARG A 1 90 ? 0.687 -11.425 7.078 1.00 88.56 90 ARG A O 1
ATOM 740 N N . VAL A 1 91 ? -1.080 -11.386 5.674 1.00 88.25 91 VAL A N 1
ATOM 741 C CA . VAL A 1 91 ? -2.102 -11.317 6.728 1.00 88.25 91 VAL A CA 1
ATOM 742 C C . VAL A 1 91 ? -2.122 -12.586 7.579 1.00 88.25 91 VAL A C 1
ATOM 744 O O . VAL A 1 91 ? -2.092 -12.493 8.804 1.00 88.25 91 VAL A O 1
ATOM 747 N N . GLU A 1 92 ? -2.116 -13.764 6.959 1.00 85.06 92 GLU A N 1
ATOM 748 C CA . GLU A 1 92 ? -2.157 -15.059 7.658 1.00 85.06 92 GLU A CA 1
ATOM 749 C C . GLU A 1 92 ? -0.914 -15.297 8.522 1.00 85.06 92 GLU A C 1
ATOM 751 O O . GLU A 1 92 ? -0.986 -15.861 9.612 1.00 85.06 92 GLU A O 1
ATOM 756 N N . ARG A 1 93 ? 0.250 -14.827 8.063 1.00 77.50 93 ARG A N 1
ATOM 757 C CA . ARG A 1 93 ? 1.527 -14.969 8.776 1.00 77.50 93 ARG A CA 1
ATOM 758 C C . ARG A 1 93 ? 1.775 -13.853 9.793 1.00 77.50 93 ARG A C 1
ATOM 760 O O . ARG A 1 93 ? 2.922 -13.677 10.215 1.00 77.50 93 ARG A O 1
ATOM 767 N N . ARG A 1 94 ? 0.740 -13.103 10.198 1.00 67.56 94 ARG A N 1
ATOM 768 C CA . ARG A 1 94 ? 0.819 -12.066 11.240 1.00 67.56 94 ARG A CA 1
ATOM 769 C C . ARG A 1 94 ? 1.270 -12.670 12.573 1.00 67.56 94 ARG A C 1
ATOM 771 O O . ARG A 1 94 ? 0.458 -13.036 13.413 1.00 67.56 94 ARG A O 1
ATOM 778 N N . SER A 1 95 ? 2.580 -12.714 12.811 1.00 67.62 95 SER A N 1
ATOM 779 C CA . SER A 1 95 ? 3.128 -12.950 14.146 1.00 67.62 95 SER A CA 1
ATOM 780 C C . SER A 1 95 ? 3.597 -11.631 14.757 1.00 67.62 95 SER A C 1
ATOM 782 O O . SER A 1 95 ? 4.446 -10.926 14.203 1.00 67.62 95 SER A O 1
ATOM 784 N N . LEU A 1 96 ? 3.036 -11.286 15.921 1.00 63.94 96 LEU A N 1
ATOM 785 C CA . LEU A 1 96 ? 3.424 -10.099 16.694 1.00 63.94 96 LEU A CA 1
ATOM 786 C C . LEU A 1 96 ? 4.938 -10.066 16.964 1.00 63.94 96 LEU A C 1
ATOM 788 O O . LEU A 1 96 ? 5.554 -9.012 16.839 1.00 63.94 96 LEU A O 1
ATOM 792 N N . GLY A 1 97 ? 5.558 -11.223 17.221 1.00 63.47 97 GLY A N 1
ATOM 793 C CA . GLY A 1 97 ? 7.003 -11.336 17.447 1.00 63.47 97 GLY A CA 1
ATOM 794 C C . GLY A 1 97 ? 7.870 -10.912 16.252 1.00 63.47 97 GLY A C 1
ATOM 795 O O . GLY A 1 97 ? 8.849 -10.195 16.441 1.00 63.47 97 GLY A O 1
ATOM 796 N N . ARG A 1 98 ? 7.503 -11.271 15.008 1.00 61.78 98 ARG A N 1
ATOM 797 C CA . ARG A 1 98 ? 8.239 -10.801 13.812 1.00 61.78 98 ARG A CA 1
ATOM 798 C C . ARG A 1 98 ? 8.013 -9.317 13.540 1.00 61.78 98 ARG A C 1
ATOM 800 O O . ARG A 1 98 ? 8.944 -8.647 13.103 1.00 61.78 98 ARG A O 1
ATOM 807 N N . ARG A 1 99 ? 6.807 -8.798 13.812 1.00 65.50 99 ARG A N 1
ATOM 808 C CA . ARG A 1 99 ? 6.506 -7.364 13.658 1.00 65.50 99 ARG A CA 1
ATOM 809 C C . ARG A 1 99 ? 7.310 -6.518 14.633 1.00 65.50 99 ARG A C 1
ATOM 811 O O . ARG A 1 99 ? 7.816 -5.493 14.207 1.00 65.50 99 ARG A O 1
ATOM 818 N N . LEU A 1 100 ? 7.469 -6.967 15.882 1.00 68.00 100 LEU A N 1
ATOM 819 C CA . LEU A 1 100 ? 8.296 -6.296 16.891 1.00 68.00 100 LEU A CA 1
ATOM 820 C C . LEU A 1 100 ? 9.790 -6.303 16.520 1.00 68.00 100 LEU A C 1
ATOM 822 O O . LEU A 1 100 ? 10.451 -5.279 16.648 1.00 68.00 100 LEU A O 1
ATOM 826 N N . ALA A 1 101 ? 10.315 -7.415 15.997 1.00 63.00 101 ALA A N 1
ATOM 827 C CA . ALA A 1 101 ? 11.724 -7.513 15.599 1.00 63.00 101 ALA A CA 1
ATOM 828 C C . ALA A 1 101 ? 12.073 -6.668 14.357 1.00 63.00 101 ALA A C 1
ATOM 830 O O . ALA A 1 101 ? 13.144 -6.073 14.292 1.00 63.00 101 ALA A O 1
ATOM 831 N N . ALA A 1 102 ? 11.165 -6.570 13.382 1.00 66.38 102 ALA A N 1
ATOM 832 C CA . ALA A 1 102 ? 11.338 -5.709 12.209 1.00 66.38 102 ALA A CA 1
ATOM 833 C C . ALA A 1 102 ? 10.924 -4.242 12.467 1.00 66.38 102 ALA A C 1
ATOM 835 O O . ALA A 1 102 ? 11.122 -3.389 11.605 1.00 66.38 102 ALA A O 1
ATOM 836 N N . PHE A 1 103 ? 10.344 -3.943 13.638 1.00 66.94 103 PHE A N 1
ATOM 837 C CA . PHE A 1 103 ? 9.427 -2.819 13.861 1.00 66.94 103 PHE A CA 1
ATOM 838 C C . PHE A 1 103 ? 9.990 -1.451 13.500 1.00 66.94 103 PHE A C 1
ATOM 840 O O . PHE A 1 103 ? 9.336 -0.699 12.786 1.00 66.94 103 PHE A O 1
ATOM 847 N N . PHE A 1 104 ? 11.185 -1.114 13.980 1.00 69.12 104 PHE A N 1
ATOM 848 C CA . PHE A 1 104 ? 11.692 0.249 13.836 1.00 69.12 104 PHE A CA 1
ATOM 849 C C . PHE A 1 104 ? 12.347 0.490 12.477 1.00 69.12 104 PHE A C 1
ATOM 851 O O . PHE A 1 104 ? 11.991 1.449 11.796 1.00 69.12 104 PHE A O 1
ATOM 858 N N . GLY A 1 105 ? 13.247 -0.400 12.048 1.00 86.25 105 GLY A N 1
ATOM 859 C CA . GLY A 1 105 ? 13.954 -0.250 10.773 1.00 86.25 105 GLY A CA 1
ATOM 860 C C . GLY A 1 105 ? 13.020 -0.353 9.567 1.00 86.25 105 GLY A C 1
ATOM 861 O O . GLY A 1 105 ? 13.048 0.508 8.693 1.00 86.25 105 GLY A O 1
ATOM 862 N N . TRP A 1 106 ? 12.137 -1.359 9.554 1.00 89.06 106 TRP A N 1
ATOM 863 C CA . TRP A 1 106 ? 11.192 -1.564 8.454 1.00 89.06 106 TRP A CA 1
ATOM 864 C C . TRP A 1 106 ? 10.173 -0.432 8.352 1.00 89.06 106 TRP A C 1
ATOM 866 O O . TRP A 1 106 ? 9.964 0.118 7.273 1.00 89.06 106 TRP A O 1
ATOM 876 N N . ARG A 1 107 ? 9.569 -0.038 9.482 1.00 89.81 107 ARG A N 1
ATOM 877 C CA . ARG A 1 107 ? 8.609 1.069 9.502 1.00 89.81 107 ARG A CA 1
ATOM 878 C C . ARG A 1 107 ? 9.248 2.356 9.022 1.00 89.81 107 ARG A C 1
ATOM 880 O O . ARG A 1 107 ? 8.655 3.035 8.195 1.00 89.81 107 ARG A O 1
ATOM 887 N N . TRP A 1 108 ? 10.434 2.690 9.525 1.00 90.31 108 TRP A N 1
ATOM 888 C CA . TRP A 1 108 ? 11.132 3.892 9.089 1.00 90.31 108 TRP A CA 1
ATOM 889 C C . TRP A 1 108 ? 11.440 3.853 7.588 1.00 90.31 108 TRP A C 1
ATOM 891 O O . TRP A 1 108 ? 11.169 4.831 6.897 1.00 90.31 108 TRP A O 1
ATOM 901 N N . PHE A 1 109 ? 11.923 2.715 7.078 1.00 91.62 109 PHE A N 1
ATOM 902 C CA . PHE A 1 109 ? 12.217 2.523 5.658 1.00 91.62 109 PHE A CA 1
ATOM 903 C C . PHE A 1 109 ? 10.985 2.745 4.772 1.00 91.62 109 PHE A C 1
ATOM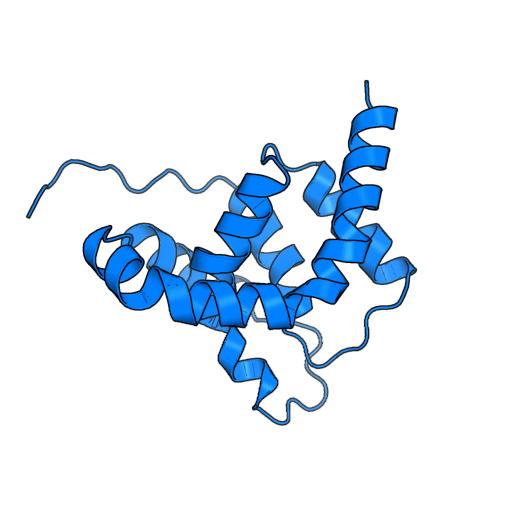 905 O O . PHE A 1 109 ? 11.012 3.622 3.911 1.00 91.62 109 PHE A O 1
ATOM 912 N N . VAL A 1 110 ? 9.889 2.019 5.019 1.00 91.19 110 VAL A N 1
ATOM 913 C CA . VAL A 1 110 ? 8.668 2.122 4.200 1.00 91.19 110 VAL A CA 1
ATOM 914 C C . VAL A 1 110 ? 8.045 3.509 4.305 1.00 91.19 110 VAL A C 1
ATOM 916 O O . VAL A 1 110 ? 7.701 4.107 3.293 1.00 91.19 110 VAL A O 1
ATOM 919 N N . GLN A 1 111 ? 7.944 4.062 5.517 1.00 90.00 111 GLN A N 1
ATOM 920 C CA . GLN A 1 111 ? 7.349 5.384 5.722 1.00 90.00 111 GLN A CA 1
ATOM 921 C C . GLN A 1 111 ? 8.144 6.480 5.020 1.00 90.00 111 GLN A C 1
ATOM 923 O O . GLN A 1 111 ? 7.549 7.435 4.536 1.00 90.00 111 GLN A O 1
ATOM 928 N N . ARG A 1 112 ? 9.476 6.360 4.979 1.00 91.94 112 ARG A N 1
ATOM 929 C CA . ARG A 1 112 ? 10.338 7.305 4.273 1.00 91.94 112 ARG A CA 1
ATOM 930 C C . ARG A 1 112 ? 10.223 7.144 2.759 1.00 91.94 112 ARG A C 1
ATOM 932 O O . ARG A 1 112 ? 10.140 8.157 2.077 1.00 91.94 112 ARG A O 1
ATOM 939 N N . ALA A 1 113 ? 10.203 5.912 2.256 1.00 91.06 113 ALA A N 1
ATOM 940 C CA . ALA A 1 113 ? 10.071 5.640 0.826 1.00 91.06 113 ALA A CA 1
ATOM 941 C C . ALA A 1 113 ? 8.712 6.100 0.270 1.00 91.06 113 ALA A C 1
ATOM 943 O O . ALA A 1 113 ? 8.655 6.715 -0.786 1.00 91.06 113 ALA A O 1
ATOM 944 N N . ASN A 1 114 ? 7.638 5.916 1.038 1.00 93.56 114 ASN A N 1
ATOM 945 C CA . ASN A 1 114 ? 6.281 6.304 0.652 1.00 93.56 114 ASN A CA 1
ATOM 946 C C . ASN A 1 114 ? 5.851 7.681 1.193 1.00 93.56 114 ASN A C 1
ATOM 948 O O . ASN A 1 114 ? 4.670 8.029 1.126 1.00 93.56 114 ASN A O 1
ATOM 952 N N . ALA A 1 115 ? 6.770 8.468 1.766 1.00 94.19 115 ALA A N 1
ATOM 953 C CA . ALA A 1 115 ? 6.435 9.722 2.448 1.00 94.19 115 ALA A CA 1
ATOM 954 C C . ALA A 1 115 ? 5.738 10.723 1.518 1.00 94.19 115 ALA A C 1
ATOM 956 O O . ALA A 1 115 ? 4.766 11.360 1.922 1.00 94.19 115 ALA A O 1
ATOM 957 N N . GLU A 1 116 ? 6.222 10.837 0.282 1.00 93.38 116 GLU A N 1
ATOM 958 C CA . GLU A 1 116 ? 5.693 11.765 -0.716 1.00 93.38 116 GLU A CA 1
ATOM 959 C C . GLU A 1 116 ? 4.275 11.384 -1.153 1.00 93.38 116 GLU A C 1
ATOM 961 O O . GLU A 1 116 ? 3.365 12.214 -1.080 1.00 93.38 116 GLU A O 1
ATOM 966 N N . TYR A 1 117 ? 4.053 10.108 -1.489 1.00 94.88 117 TYR A N 1
ATOM 967 C CA . TYR A 1 117 ? 2.717 9.580 -1.771 1.00 94.88 117 TYR A CA 1
ATOM 968 C C . TYR A 1 117 ? 1.757 9.866 -0.621 1.00 94.88 117 TYR A C 1
ATOM 970 O O . TYR A 1 117 ? 0.686 10.435 -0.822 1.00 94.88 117 TYR A O 1
ATOM 978 N N . TRP A 1 118 ? 2.147 9.540 0.611 1.00 96.62 118 TRP A N 1
ATOM 979 C CA . TRP A 1 118 ? 1.282 9.749 1.765 1.00 96.62 118 TRP A CA 1
ATOM 980 C C . TRP A 1 118 ? 1.045 11.228 2.085 1.00 96.62 118 TRP A C 1
ATOM 982 O O . TRP A 1 118 ? -0.035 11.557 2.585 1.00 96.62 118 TRP A O 1
ATOM 992 N N . ALA A 1 119 ? 1.994 12.120 1.793 1.00 96.56 119 ALA A N 1
ATOM 993 C CA . ALA A 1 119 ? 1.816 13.564 1.930 1.00 96.56 119 ALA A CA 1
ATOM 994 C C . ALA A 1 119 ? 0.776 14.117 0.942 1.00 96.56 119 ALA A C 1
ATOM 996 O O . ALA A 1 119 ? 0.002 14.995 1.319 1.00 96.56 119 ALA A O 1
ATOM 997 N N . ARG A 1 120 ? 0.706 13.565 -0.278 1.00 96.44 120 ARG A N 1
ATOM 998 C CA . ARG A 1 120 ? -0.277 13.958 -1.305 1.00 96.44 120 ARG A CA 1
ATOM 999 C C . ARG A 1 120 ? -1.637 13.283 -1.104 1.00 96.44 120 ARG A C 1
ATOM 1001 O O . ARG A 1 120 ? -2.661 13.956 -1.086 1.00 96.44 120 ARG A O 1
ATOM 1008 N N . LEU A 1 121 ? -1.665 11.974 -0.854 1.00 97.31 121 LEU A N 1
ATOM 1009 C CA . LEU A 1 121 ? -2.904 11.194 -0.734 1.00 97.31 121 LEU A CA 1
ATOM 1010 C C . LEU A 1 121 ? -3.710 11.529 0.527 1.00 97.31 121 LEU A C 1
ATOM 1012 O O . LEU A 1 121 ? -4.937 11.562 0.479 1.00 97.31 121 LEU A O 1
ATOM 1016 N N . THR A 1 122 ? -3.052 11.791 1.663 1.00 97.88 122 THR A N 1
ATOM 1017 C CA . THR A 1 122 ? -3.748 12.047 2.941 1.00 97.88 122 THR A CA 1
ATOM 1018 C C . THR A 1 122 ? -4.760 13.202 2.857 1.00 97.88 122 THR A C 1
ATOM 1020 O O . THR A 1 122 ? -5.927 12.967 3.182 1.00 97.88 122 THR A O 1
ATOM 1023 N N . PRO A 1 123 ? -4.384 14.428 2.435 1.00 97.56 123 PRO A N 1
ATOM 1024 C CA . PRO A 1 123 ? -5.343 15.526 2.332 1.00 97.56 123 PRO A CA 1
ATOM 1025 C C . PRO A 1 123 ? -6.448 15.249 1.305 1.00 97.56 123 PRO A C 1
ATOM 1027 O O . PRO A 1 123 ? -7.596 15.602 1.561 1.00 97.56 123 PRO A O 1
ATOM 1030 N N . MET A 1 124 ? -6.146 14.562 0.196 1.00 97.56 124 MET A N 1
ATOM 1031 C CA . MET A 1 124 ? -7.144 14.204 -0.822 1.00 97.56 124 MET A CA 1
ATOM 1032 C C . MET A 1 124 ? -8.194 13.233 -0.269 1.00 97.56 124 MET A C 1
ATOM 1034 O O . MET A 1 124 ? -9.390 13.472 -0.415 1.00 97.56 124 MET A O 1
ATOM 1038 N N . ILE A 1 125 ? -7.763 12.177 0.429 1.00 97.75 125 ILE A N 1
ATOM 1039 C CA . ILE A 1 125 ? -8.659 11.197 1.063 1.00 97.75 125 ILE A CA 1
ATOM 1040 C C . ILE A 1 125 ? -9.549 11.877 2.111 1.00 97.75 125 ILE A C 1
ATOM 1042 O O . ILE A 1 125 ? -10.749 11.609 2.177 1.00 97.75 125 ILE A O 1
ATOM 1046 N N . VAL A 1 126 ? -8.975 12.759 2.936 1.00 96.94 126 VAL A N 1
ATOM 1047 C CA . VAL A 1 126 ? -9.727 13.493 3.966 1.00 96.94 126 VAL A CA 1
ATOM 1048 C C . VAL A 1 126 ? -10.754 14.431 3.335 1.00 96.94 126 VAL A C 1
ATOM 1050 O O . VAL A 1 126 ? -11.897 14.450 3.788 1.00 96.94 126 VAL A O 1
ATOM 1053 N N . ALA A 1 127 ? -10.378 15.165 2.285 1.00 96.50 127 ALA A N 1
ATOM 1054 C CA . ALA A 1 127 ? -11.288 16.055 1.572 1.00 96.50 127 ALA A CA 1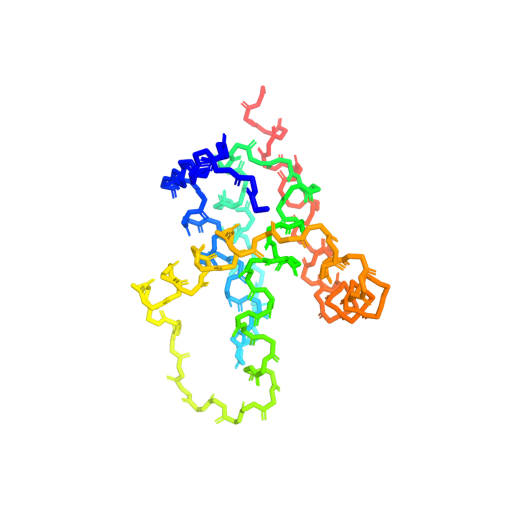
ATOM 1055 C C . ALA A 1 127 ? -12.461 15.282 0.951 1.00 96.50 127 ALA A C 1
ATOM 1057 O O . ALA A 1 127 ? -13.612 15.636 1.187 1.00 96.50 127 ALA A O 1
ATOM 1058 N N . LEU A 1 128 ? -12.188 14.182 0.241 1.00 96.12 128 LEU A N 1
ATOM 1059 C CA . LEU A 1 128 ? -13.216 13.344 -0.387 1.00 96.12 128 LEU A CA 1
ATOM 1060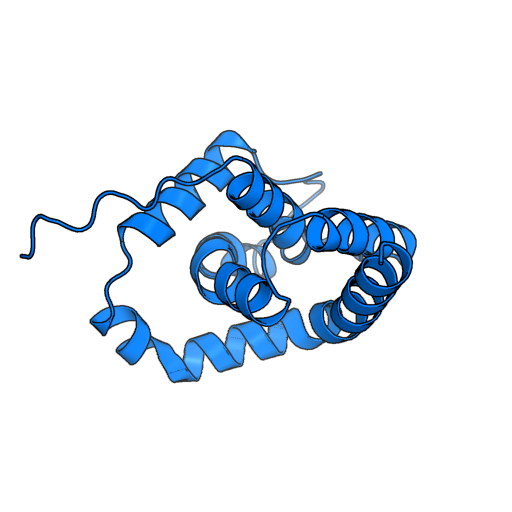 C C . LEU A 1 128 ? -14.221 12.797 0.636 1.00 96.12 128 LEU A C 1
ATOM 1062 O O . LEU A 1 128 ? -15.425 12.931 0.452 1.00 96.12 128 LEU A O 1
ATOM 1066 N N . ARG A 1 129 ? -13.738 12.288 1.773 1.00 94.56 129 ARG A N 1
ATOM 1067 C CA . ARG A 1 129 ? -14.595 11.784 2.863 1.00 94.56 129 ARG A CA 1
ATOM 1068 C C . ARG A 1 129 ? -15.356 12.873 3.619 1.00 94.56 129 ARG A C 1
ATOM 1070 O O . ARG A 1 129 ? -16.255 12.548 4.394 1.00 94.56 129 ARG A O 1
ATOM 1077 N N . GLY A 1 130 ? -14.941 14.131 3.487 1.00 89.12 130 GLY A N 1
ATOM 1078 C CA . GLY A 1 130 ? -15.640 15.292 4.034 1.00 89.12 130 GLY A CA 1
ATOM 1079 C C . GLY A 1 130 ? -16.751 15.804 3.117 1.00 89.12 130 GLY A C 1
ATOM 1080 O O . GLY A 1 130 ? -17.713 16.369 3.619 1.00 89.12 130 GLY A O 1
ATOM 1081 N N . LEU A 1 131 ? -16.635 15.583 1.803 1.00 76.62 131 LEU A N 1
ATOM 1082 C CA . LEU A 1 131 ? -17.650 15.946 0.806 1.00 76.62 131 LEU A CA 1
ATOM 1083 C C . LEU A 1 131 ? -18.840 14.973 0.775 1.00 76.62 131 LEU A C 1
ATOM 1085 O O . LEU A 1 131 ? -19.912 15.338 0.308 1.00 76.62 131 LEU A O 1
ATOM 1089 N N . GLU A 1 132 ? -18.650 13.742 1.253 1.00 60.66 132 GLU A N 1
ATOM 1090 C CA . GLU A 1 132 ? -19.670 12.681 1.281 1.00 60.66 132 GLU A CA 1
ATOM 1091 C C . GLU A 1 132 ? -20.504 12.654 2.584 1.00 60.66 132 GLU A C 1
ATOM 1093 O O . GLU A 1 132 ? -21.286 11.724 2.785 1.00 60.66 132 GLU A O 1
ATOM 1098 N N . ARG A 1 133 ? -20.331 13.638 3.481 1.00 54.88 133 ARG A N 1
ATOM 1099 C CA . ARG A 1 133 ? -21.047 13.747 4.768 1.00 54.88 133 ARG A CA 1
ATOM 1100 C C . ARG A 1 133 ? -22.095 14.847 4.782 1.00 54.88 133 ARG A C 1
ATOM 1102 O O . ARG A 1 133 ? -21.862 15.888 4.134 1.00 54.88 133 ARG A O 1
#

Organism: NCBI:txid173480